Protein AF-A0A1X9N6J5-F1 (afdb_monomer_lite)

Secondary structure (DSSP, 8-state):
--SSHHHHHHHHHHHHHTTS-S------PEEEEE--TT--EEEEE-TT--TT-EEEEEEE--TTT--SSPEEEEEEEEEPTTS-EEEEEEEEEEEETTTTEEEEEEEGGG--TT-EEEEEEEES-TT---EEEEEEEEE-

Sequence (140 aa):
MQKKLLHYELLFFCLMFLGCAGQDKTSNQSVIYNIPSQSSNIKLTANNITSSDLIQLNLPMPRSLINEAGMQATLLSELDSNGRGNKVMLPLAEPDIDNETVLVSISTEHLTQGQEYLLLVRTTHKYFNPNRRYFISIGE

Organism: NCBI:txid716816

Structure (mmCIF, N/CA/C/O backbone):
data_AF-A0A1X9N6J5-F1
#
_entry.id   AF-A0A1X9N6J5-F1
#
loop_
_atom_site.group_PDB
_atom_site.id
_atom_site.type_symbol
_atom_site.label_atom_id
_atom_site.label_alt_id
_atom_site.label_comp_id
_atom_site.label_asym_id
_atom_site.label_entity_id
_atom_site.label_seq_id
_atom_site.pdbx_PDB_ins_code
_atom_site.Cartn_x
_atom_site.Cartn_y
_atom_site.Cartn_z
_atom_site.occupancy
_atom_site.B_iso_or_equiv
_atom_site.auth_seq_id
_atom_site.auth_comp_id
_atom_site.auth_asym_id
_atom_site.auth_atom_id
_atom_site.pdbx_PDB_model_num
ATOM 1 N N . MET A 1 1 ? 19.878 -34.756 64.149 1.00 50.97 1 MET A N 1
ATOM 2 C CA . MET A 1 1 ? 19.381 -35.141 62.807 1.00 50.97 1 MET A CA 1
ATOM 3 C C . MET A 1 1 ? 18.407 -34.082 62.264 1.00 50.97 1 MET A C 1
ATOM 5 O O . MET A 1 1 ? 17.238 -34.372 62.087 1.00 50.97 1 MET A O 1
ATOM 9 N N . GLN A 1 2 ? 18.854 -32.843 62.020 1.00 51.50 2 GLN A N 1
ATOM 10 C CA . GLN A 1 2 ? 17.944 -31.727 61.667 1.00 51.50 2 GLN A CA 1
ATOM 11 C C . GLN A 1 2 ? 18.408 -30.888 60.464 1.00 51.50 2 GLN A C 1
ATOM 13 O O . GLN A 1 2 ? 17.701 -29.995 60.023 1.00 51.50 2 GLN A O 1
ATOM 18 N N . LYS A 1 3 ? 19.578 -31.193 59.883 1.00 55.09 3 LYS A N 1
ATOM 19 C CA . LYS A 1 3 ? 20.112 -30.461 58.720 1.00 55.09 3 LYS A CA 1
ATOM 20 C C . LYS A 1 3 ? 19.678 -31.032 57.365 1.00 55.09 3 LYS A C 1
ATOM 22 O O . LYS A 1 3 ? 19.866 -30.372 56.354 1.00 55.09 3 LYS A O 1
ATOM 27 N N . LYS A 1 4 ? 19.098 -32.240 57.330 1.00 58.09 4 LYS A N 1
ATOM 28 C CA . LYS A 1 4 ? 18.672 -32.881 56.072 1.00 58.09 4 LYS A CA 1
ATOM 29 C C . LYS A 1 4 ? 17.277 -32.455 55.600 1.00 58.09 4 LYS A C 1
ATOM 31 O O . LYS A 1 4 ? 16.979 -32.656 54.434 1.00 58.09 4 LYS A O 1
ATOM 36 N N . LEU A 1 5 ? 16.453 -31.851 56.462 1.00 52.34 5 LEU A N 1
ATOM 37 C CA . LEU A 1 5 ? 15.069 -31.497 56.119 1.00 52.34 5 LEU A CA 1
ATOM 38 C C . LEU A 1 5 ? 14.968 -30.174 55.332 1.00 52.34 5 LEU A C 1
ATOM 40 O O . LEU A 1 5 ? 14.176 -30.075 54.405 1.00 52.34 5 LEU A O 1
ATOM 44 N N . LEU A 1 6 ? 15.852 -29.209 55.613 1.00 58.31 6 LEU A N 1
ATOM 45 C CA . LEU A 1 6 ? 15.875 -27.889 54.958 1.00 58.31 6 LEU A CA 1
ATOM 46 C C . LEU A 1 6 ? 16.216 -27.934 53.460 1.00 58.31 6 LEU A C 1
ATOM 48 O O . LEU A 1 6 ? 15.818 -27.048 52.712 1.00 58.31 6 LEU A O 1
ATOM 52 N N . HIS A 1 7 ? 16.952 -28.954 53.006 1.00 65.19 7 HIS A N 1
ATOM 53 C CA . HIS A 1 7 ? 17.349 -29.038 51.599 1.00 65.19 7 HIS A CA 1
ATOM 54 C C . HIS A 1 7 ? 16.185 -29.467 50.696 1.00 65.19 7 HIS A C 1
ATOM 56 O O . HIS A 1 7 ? 16.093 -29.005 49.564 1.00 65.19 7 HIS A O 1
ATOM 62 N N . TYR A 1 8 ? 15.271 -30.301 51.208 1.00 64.06 8 TYR A N 1
ATOM 63 C CA . TYR A 1 8 ? 14.107 -30.759 50.448 1.00 64.06 8 TYR A CA 1
ATOM 64 C C . TYR A 1 8 ? 13.040 -29.668 50.296 1.00 64.06 8 TYR A C 1
ATOM 66 O O . TYR A 1 8 ? 12.445 -29.574 49.227 1.00 64.06 8 TYR A O 1
ATOM 74 N N . GLU A 1 9 ? 12.847 -28.799 51.295 1.00 61.91 9 GLU A N 1
ATOM 75 C CA . GLU A 1 9 ? 11.909 -27.669 51.179 1.00 61.91 9 GLU A CA 1
ATOM 76 C C . GLU A 1 9 ? 12.391 -26.620 50.169 1.00 61.91 9 GLU A C 1
ATOM 78 O O . GLU A 1 9 ? 11.596 -26.109 49.382 1.00 61.91 9 GLU A O 1
ATOM 83 N N . LEU A 1 10 ? 13.703 -26.364 50.110 1.00 62.56 10 LEU A N 1
ATOM 84 C CA . LEU A 1 10 ? 14.278 -25.439 49.131 1.00 62.56 10 LEU A CA 1
ATOM 85 C C . LEU A 1 10 ? 14.169 -25.982 47.694 1.00 62.56 10 LEU A C 1
ATOM 87 O O . LEU A 1 10 ? 13.861 -25.238 46.764 1.00 62.56 10 LEU A O 1
ATOM 91 N N . LEU A 1 11 ? 14.384 -27.289 47.510 1.00 64.75 11 LEU A N 1
ATOM 92 C CA . LEU A 1 11 ? 14.280 -27.944 46.201 1.00 64.75 11 LEU A CA 1
ATOM 93 C C . LEU A 1 11 ? 12.826 -27.988 45.704 1.00 64.75 11 LEU A C 1
ATOM 95 O O . LEU A 1 11 ? 12.573 -27.821 44.512 1.00 64.75 11 LEU A O 1
ATOM 99 N N . PHE A 1 12 ? 11.873 -28.149 46.626 1.00 61.41 12 PHE A N 1
ATOM 100 C CA . PHE A 1 12 ? 10.443 -28.092 46.332 1.00 61.41 12 PHE A CA 1
ATOM 101 C C . PHE A 1 12 ? 9.985 -26.671 45.977 1.00 61.41 12 PHE A C 1
ATOM 103 O O . PHE A 1 12 ? 9.205 -26.493 45.042 1.00 61.41 12 PHE A O 1
ATOM 110 N N . PHE A 1 13 ? 10.533 -25.653 46.650 1.00 61.31 13 PHE A N 1
ATOM 111 C CA . PHE A 1 13 ? 10.281 -24.251 46.319 1.00 61.31 13 PHE A CA 1
ATOM 112 C C . PHE A 1 13 ? 10.724 -23.941 44.883 1.00 61.31 13 PHE A C 1
ATOM 114 O O . PHE A 1 13 ? 9.929 -23.426 44.107 1.00 61.31 13 PHE A O 1
ATOM 121 N N . CYS A 1 14 ? 11.928 -24.351 44.468 1.00 64.50 14 CYS A N 1
ATOM 122 C CA . CYS A 1 14 ? 12.402 -24.135 43.094 1.00 64.50 14 CYS A CA 1
ATOM 123 C C . CYS A 1 14 ? 11.517 -24.812 42.029 1.00 64.50 14 CYS A C 1
ATOM 125 O O . CYS A 1 14 ? 11.292 -24.235 40.966 1.00 64.50 14 CYS A O 1
ATOM 127 N N . LEU A 1 15 ? 10.976 -26.002 42.312 1.00 63.53 15 LEU A N 1
ATOM 128 C CA . LEU A 1 15 ? 10.086 -26.718 41.390 1.00 63.53 15 LEU A CA 1
ATOM 129 C C . LEU A 1 15 ? 8.690 -26.081 41.279 1.00 63.53 15 LEU A C 1
ATOM 131 O O . LEU A 1 15 ? 8.089 -26.156 40.210 1.00 63.53 15 LEU A O 1
ATOM 135 N N . MET A 1 16 ? 8.199 -25.395 42.320 1.00 59.16 16 MET A N 1
ATOM 136 C CA . MET A 1 16 ? 6.932 -24.647 42.256 1.00 59.16 16 MET A CA 1
ATOM 137 C C . MET A 1 16 ? 6.987 -23.405 41.346 1.00 59.16 16 MET A C 1
ATOM 139 O O . MET A 1 16 ? 5.942 -22.994 40.847 1.00 59.16 16 MET A O 1
ATOM 143 N N . PHE A 1 17 ? 8.168 -22.833 41.069 1.00 57.25 17 PHE A N 1
ATOM 144 C CA . PHE A 1 17 ? 8.311 -21.666 40.173 1.00 57.25 17 PHE A CA 1
ATOM 145 C C . PHE A 1 17 ? 8.703 -22.014 38.731 1.00 57.25 17 PHE A C 1
ATOM 147 O O . PHE A 1 17 ? 8.576 -21.176 37.843 1.00 57.25 17 PHE A O 1
ATOM 154 N N . LEU A 1 18 ? 9.128 -23.251 38.458 1.00 55.88 18 LEU A N 1
ATOM 155 C CA . LEU A 1 18 ? 9.460 -23.713 37.101 1.00 55.88 18 LEU A CA 1
ATOM 156 C C . LEU A 1 18 ? 8.223 -24.094 36.259 1.00 55.88 18 LEU A C 1
ATOM 158 O O . LEU A 1 18 ? 8.364 -24.457 35.094 1.00 55.88 18 LEU A O 1
ATOM 162 N N . GLY A 1 19 ? 7.016 -23.988 36.824 1.00 56.12 19 GLY A N 1
ATOM 163 C CA . GLY A 1 19 ? 5.751 -24.344 36.172 1.00 56.12 19 GLY A CA 1
ATOM 164 C C . GLY A 1 19 ? 5.059 -23.243 35.359 1.00 56.12 19 GLY A C 1
ATOM 165 O O . GLY A 1 19 ? 3.985 -23.506 34.832 1.00 56.12 19 GLY A O 1
ATOM 166 N N . CYS A 1 20 ? 5.610 -22.029 35.241 1.00 60.09 2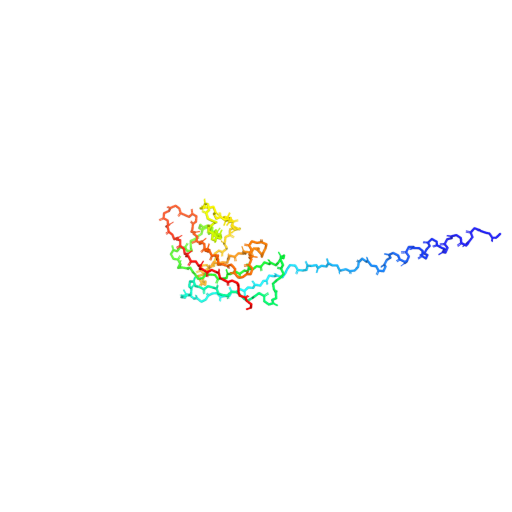0 CYS A N 1
ATOM 167 C CA . CYS A 1 20 ? 4.969 -20.970 34.447 1.00 60.09 20 CYS A CA 1
ATOM 168 C C . CYS A 1 20 ? 5.985 -19.970 33.868 1.00 60.09 20 CYS A C 1
ATOM 170 O O . CYS A 1 20 ? 6.002 -18.790 34.197 1.00 60.09 20 CYS A O 1
ATOM 172 N N . ALA A 1 21 ? 6.873 -20.462 33.007 1.00 53.66 21 ALA A N 1
ATOM 173 C CA . ALA A 1 21 ? 7.663 -19.630 32.092 1.00 53.66 21 ALA A CA 1
ATOM 174 C C . ALA A 1 21 ? 7.709 -20.280 30.698 1.00 53.66 21 ALA A C 1
ATOM 176 O O . ALA A 1 21 ? 8.735 -20.303 30.022 1.00 53.66 21 ALA A O 1
ATOM 177 N N . GLY A 1 22 ? 6.590 -20.885 30.297 1.00 52.03 22 GLY A N 1
ATOM 178 C CA . GLY A 1 22 ? 6.396 -21.475 28.983 1.00 52.03 22 GLY A CA 1
ATOM 179 C C . GLY A 1 22 ? 5.455 -20.605 28.168 1.00 52.03 22 GLY A C 1
ATOM 180 O O . GLY A 1 22 ? 4.262 -20.605 28.431 1.00 52.03 22 GLY A O 1
ATOM 181 N N . GLN A 1 23 ? 6.019 -19.913 27.178 1.00 47.34 23 GLN A N 1
ATOM 182 C CA . GLN A 1 23 ? 5.318 -19.321 26.037 1.00 47.34 23 GLN A CA 1
ATOM 183 C C . GLN A 1 23 ? 4.221 -18.303 26.358 1.00 47.34 23 GLN A C 1
ATOM 185 O O . GLN A 1 23 ? 3.040 -18.620 26.357 1.00 47.34 23 GLN A O 1
ATOM 190 N N . ASP A 1 24 ? 4.614 -17.035 26.372 1.00 43.94 24 ASP A N 1
ATOM 191 C CA . ASP A 1 24 ? 3.843 -16.065 25.600 1.00 43.94 24 ASP A CA 1
ATOM 192 C C . ASP A 1 24 ? 4.746 -15.546 24.478 1.00 43.94 24 ASP A C 1
ATOM 194 O O . ASP A 1 24 ? 5.387 -14.501 24.557 1.00 43.94 24 ASP A O 1
ATOM 198 N N . LYS A 1 25 ? 4.917 -16.380 23.444 1.00 48.69 25 LYS A N 1
ATOM 199 C CA . LYS A 1 25 ? 5.304 -15.857 22.136 1.00 48.69 25 LYS A CA 1
ATOM 200 C C . LYS A 1 25 ? 4.002 -15.364 21.529 1.00 48.69 25 LYS A C 1
ATOM 202 O O . LYS A 1 25 ? 3.351 -16.118 20.809 1.00 48.69 25 LYS A O 1
ATOM 207 N N . THR A 1 26 ? 3.639 -14.120 21.818 1.00 56.81 26 THR A N 1
ATOM 208 C CA . THR A 1 26 ? 2.775 -13.328 20.942 1.00 56.81 26 THR A CA 1
ATOM 209 C C . THR A 1 26 ? 3.530 -13.242 19.619 1.00 56.81 26 THR A C 1
ATOM 211 O O . THR A 1 26 ? 4.409 -12.414 19.400 1.00 56.81 26 THR A O 1
ATOM 214 N N . SER A 1 27 ? 3.345 -14.270 18.799 1.00 53.47 27 SER A N 1
ATOM 215 C CA . SER A 1 27 ? 3.897 -14.363 17.464 1.00 53.47 27 SER A CA 1
ATOM 216 C C . SER A 1 27 ? 3.205 -13.268 16.678 1.00 53.47 27 SER A C 1
ATOM 218 O O . SER A 1 27 ? 2.058 -13.477 16.301 1.00 53.47 27 SER A O 1
ATOM 220 N N . ASN A 1 28 ? 3.872 -12.136 16.446 1.00 58.94 28 ASN A N 1
ATOM 221 C CA . ASN A 1 28 ? 3.404 -11.143 15.481 1.00 58.94 28 ASN A CA 1
ATOM 222 C C . ASN A 1 28 ? 3.133 -11.882 14.169 1.00 58.94 28 ASN A C 1
ATOM 224 O O . ASN A 1 28 ? 4.064 -12.411 13.552 1.00 58.94 28 ASN A O 1
ATOM 228 N N . GLN A 1 29 ? 1.862 -12.010 13.799 1.00 68.12 29 GLN A N 1
ATOM 229 C CA . GLN A 1 29 ? 1.491 -12.676 12.565 1.00 68.12 29 GLN A CA 1
ATOM 230 C C . GLN A 1 29 ? 1.568 -11.640 11.448 1.00 68.12 29 GLN A C 1
ATOM 232 O O . GLN A 1 29 ? 1.044 -10.532 11.559 1.00 68.12 29 GLN A O 1
ATOM 237 N N . SER A 1 30 ? 2.252 -11.997 10.364 1.00 76.31 30 SER A N 1
ATOM 238 C CA . SER A 1 30 ? 2.227 -11.203 9.140 1.00 76.31 30 SER A CA 1
ATOM 239 C C . SER A 1 30 ? 1.116 -11.728 8.242 1.00 76.31 30 SER A C 1
ATOM 241 O O . SER A 1 30 ? 1.161 -12.883 7.814 1.00 76.31 30 SER A O 1
ATOM 243 N N . VAL A 1 31 ? 0.126 -10.888 7.942 1.00 82.81 31 VAL A N 1
ATOM 244 C CA . VAL A 1 31 ? -0.968 -11.224 7.018 1.00 82.81 31 VAL A CA 1
ATOM 245 C C . VAL A 1 31 ? -0.709 -10.544 5.679 1.00 82.81 31 VAL A C 1
ATOM 247 O O . VAL A 1 31 ? -0.599 -9.320 5.615 1.00 82.81 31 VAL A O 1
ATOM 250 N N . ILE A 1 32 ? -0.619 -11.333 4.604 1.00 85.81 32 ILE A N 1
ATOM 251 C CA . ILE A 1 32 ? -0.306 -10.837 3.256 1.00 85.81 32 ILE A CA 1
ATOM 252 C C . ILE A 1 32 ? -1.584 -10.733 2.419 1.00 85.81 32 ILE A C 1
ATOM 254 O O . ILE A 1 32 ? -2.262 -11.731 2.173 1.00 85.81 32 ILE A O 1
ATOM 258 N N . TYR A 1 33 ? -1.871 -9.534 1.914 1.00 87.12 33 TYR A N 1
ATOM 259 C CA . TYR A 1 33 ? -2.950 -9.261 0.969 1.00 87.12 33 TYR A CA 1
ATOM 260 C C . TYR A 1 33 ? -2.382 -8.975 -0.420 1.00 87.12 33 TYR A C 1
ATOM 262 O O . TYR A 1 33 ? -1.611 -8.034 -0.607 1.00 87.12 33 TYR A O 1
ATOM 270 N N . ASN A 1 34 ? -2.807 -9.754 -1.416 1.00 87.75 34 ASN A N 1
ATOM 271 C CA . ASN A 1 34 ? -2.464 -9.509 -2.815 1.00 87.75 34 ASN A CA 1
ATOM 272 C C . ASN A 1 34 ? -3.538 -8.638 -3.464 1.00 87.75 34 ASN A C 1
ATOM 274 O O . ASN A 1 34 ? -4.681 -9.071 -3.625 1.00 87.75 34 ASN A O 1
ATOM 278 N N . ILE A 1 35 ? -3.181 -7.404 -3.818 1.00 89.69 35 ILE A N 1
ATOM 279 C CA . ILE A 1 35 ? -4.129 -6.443 -4.376 1.00 89.69 35 ILE A CA 1
ATOM 280 C C . ILE A 1 35 ? -4.132 -6.565 -5.903 1.00 89.69 35 ILE A C 1
ATOM 282 O O . ILE A 1 35 ? -3.076 -6.484 -6.530 1.00 89.69 35 ILE A O 1
ATOM 286 N N . PRO A 1 36 ? -5.299 -6.759 -6.541 1.00 84.06 36 PRO A N 1
ATOM 287 C CA . PRO A 1 36 ? -5.364 -6.908 -7.989 1.00 84.06 36 PRO A CA 1
ATOM 288 C C . PRO A 1 36 ? -4.994 -5.604 -8.706 1.00 84.06 36 PRO A C 1
ATOM 290 O O . PRO A 1 36 ? -5.279 -4.508 -8.220 1.00 84.06 36 PRO A O 1
ATOM 293 N N . SER A 1 37 ? -4.420 -5.727 -9.909 1.00 76.50 37 SER A N 1
ATOM 294 C CA . SER A 1 37 ? -3.792 -4.637 -10.680 1.00 76.50 37 SER A CA 1
ATOM 295 C C . SER A 1 37 ? -4.659 -3.396 -10.916 1.00 76.50 37 SER A C 1
ATOM 297 O O . SER A 1 37 ? -4.124 -2.292 -11.049 1.00 76.50 37 SER A O 1
ATOM 299 N N . GLN A 1 38 ? -5.983 -3.559 -10.933 1.00 74.94 38 GLN A N 1
ATOM 300 C CA . GLN A 1 38 ? -6.958 -2.495 -11.188 1.00 74.94 38 GLN A CA 1
ATOM 301 C C . GLN A 1 38 ? -7.611 -1.932 -9.920 1.00 74.94 38 GLN A C 1
ATOM 303 O O . GLN A 1 38 ? -8.360 -0.960 -10.008 1.00 74.94 38 GLN A O 1
ATOM 308 N N . SER A 1 39 ? -7.350 -2.509 -8.743 1.00 81.38 39 SER A N 1
ATOM 309 C CA . SER A 1 39 ? -7.976 -2.021 -7.519 1.00 81.38 39 SER A CA 1
ATOM 310 C C . SER A 1 39 ? -7.190 -0.868 -6.906 1.00 81.38 39 SER A C 1
ATOM 312 O O . SER A 1 39 ? -6.007 -0.988 -6.594 1.00 81.38 39 SER A O 1
ATOM 314 N N . SER A 1 40 ? -7.890 0.243 -6.691 1.00 86.25 40 SER A N 1
ATOM 315 C CA . SER A 1 40 ? -7.463 1.335 -5.811 1.00 86.25 40 SER A CA 1
ATOM 316 C C . SER A 1 40 ? -8.214 1.339 -4.479 1.00 86.25 40 SER A C 1
ATOM 318 O O . SER A 1 40 ? -7.909 2.169 -3.633 1.00 86.25 40 SER A O 1
ATOM 320 N N . ASN A 1 41 ? -9.171 0.426 -4.282 1.00 88.81 41 ASN A N 1
ATOM 321 C CA . ASN A 1 41 ? -9.981 0.326 -3.070 1.00 88.81 41 ASN A CA 1
ATOM 322 C C . ASN A 1 41 ? -9.723 -1.033 -2.412 1.00 88.81 41 ASN A C 1
ATOM 324 O O . ASN A 1 41 ? -10.086 -2.082 -2.947 1.00 88.81 41 ASN A O 1
ATOM 328 N N . ILE A 1 42 ? -9.071 -1.016 -1.259 1.00 88.94 42 ILE A N 1
ATOM 329 C CA . ILE A 1 42 ? -8.640 -2.194 -0.518 1.00 88.94 42 ILE A CA 1
ATOM 330 C C . ILE A 1 42 ? -9.557 -2.344 0.691 1.00 88.94 42 ILE A C 1
ATOM 332 O O . ILE A 1 42 ? -9.577 -1.491 1.577 1.00 88.94 42 ILE A O 1
ATOM 336 N N . LYS A 1 43 ? -10.309 -3.444 0.732 1.00 88.31 43 LYS A N 1
ATOM 337 C CA . LYS A 1 43 ? -11.101 -3.829 1.900 1.00 88.31 43 LYS A CA 1
ATOM 338 C C . LYS A 1 43 ? -10.348 -4.912 2.658 1.00 88.31 43 LYS A C 1
ATOM 340 O O . LYS A 1 43 ? -10.124 -5.987 2.107 1.00 88.31 43 LYS A O 1
ATOM 345 N N . LEU A 1 44 ? -9.934 -4.604 3.881 1.00 85.44 44 LEU A N 1
ATOM 346 C CA . LEU A 1 44 ? -9.271 -5.547 4.778 1.00 85.44 44 LEU A CA 1
ATOM 347 C C . LEU A 1 44 ? -10.302 -6.074 5.778 1.00 85.44 44 LEU A C 1
ATOM 349 O O . LEU A 1 44 ? -11.085 -5.293 6.319 1.00 85.44 44 LEU A O 1
ATOM 353 N N . THR A 1 45 ? -10.305 -7.383 6.009 1.00 81.56 45 THR A N 1
ATOM 354 C CA . THR A 1 45 ? -11.197 -8.036 6.975 1.00 81.56 45 THR A CA 1
ATOM 355 C C . THR A 1 45 ? -10.458 -8.187 8.301 1.00 81.56 45 THR A C 1
ATOM 357 O O . THR A 1 45 ? -9.386 -8.792 8.340 1.00 81.56 45 THR A O 1
ATOM 360 N N . ALA A 1 46 ? -11.015 -7.644 9.385 1.00 66.12 46 ALA A N 1
ATOM 361 C CA . ALA A 1 46 ? -10.354 -7.596 10.692 1.00 66.12 46 ALA A CA 1
ATOM 362 C C . ALA A 1 46 ? -10.357 -8.931 11.462 1.00 66.12 46 ALA A C 1
ATOM 364 O O . ALA A 1 46 ? -9.677 -9.038 12.479 1.00 66.12 46 ALA A O 1
ATOM 365 N N . ASN A 1 47 ? -11.079 -9.953 10.986 1.00 63.94 47 ASN A N 1
ATOM 366 C CA . ASN A 1 47 ? -11.429 -11.148 11.772 1.00 63.94 47 ASN A CA 1
ATOM 367 C C . ASN A 1 47 ? -10.265 -11.984 12.341 1.00 63.94 47 ASN A C 1
ATOM 369 O O . ASN A 1 47 ? -10.531 -12.877 13.134 1.00 63.94 47 ASN A O 1
ATOM 373 N N . ASN A 1 48 ? -9.004 -11.704 11.998 1.00 58.97 48 ASN A N 1
ATOM 374 C CA . ASN A 1 48 ? -7.824 -12.376 12.562 1.00 58.97 48 ASN A CA 1
ATOM 375 C C . ASN A 1 48 ? -6.635 -11.425 12.796 1.00 58.97 48 ASN A C 1
ATOM 377 O O . ASN A 1 48 ? -5.488 -11.847 12.695 1.00 58.97 48 ASN A O 1
ATOM 381 N N . ILE A 1 49 ? -6.891 -10.137 13.031 1.00 68.06 49 ILE A N 1
ATOM 382 C CA . ILE A 1 49 ? -5.838 -9.123 13.144 1.00 68.06 49 ILE A CA 1
ATOM 383 C C . ILE A 1 49 ? -5.854 -8.546 14.563 1.00 68.06 49 ILE A C 1
ATOM 385 O O . ILE A 1 49 ? -6.796 -7.865 14.962 1.00 68.06 49 ILE A O 1
ATOM 389 N N . THR A 1 50 ? -4.813 -8.835 15.338 1.00 74.19 50 THR A N 1
ATOM 390 C CA . THR A 1 50 ? -4.568 -8.250 16.662 1.00 74.19 50 THR A CA 1
ATOM 391 C C . THR A 1 50 ? -3.829 -6.917 16.538 1.00 74.19 50 THR A C 1
ATOM 393 O O . THR A 1 50 ? -3.261 -6.607 15.496 1.00 74.19 50 THR A O 1
ATOM 396 N N . SER A 1 51 ? -3.816 -6.102 17.599 1.00 69.88 51 SER A N 1
ATOM 397 C CA . SER A 1 51 ? -3.216 -4.756 17.583 1.00 69.88 51 SER A CA 1
ATOM 398 C C . SER A 1 51 ? -1.690 -4.725 17.395 1.00 69.88 51 SER A C 1
ATOM 400 O O . SER A 1 51 ? -1.137 -3.639 17.224 1.00 69.88 51 SER A O 1
ATOM 402 N N . SER A 1 52 ? -1.023 -5.880 17.373 1.00 75.50 52 SER A N 1
ATOM 403 C CA . SER A 1 52 ? 0.423 -6.044 17.172 1.00 75.50 52 SER A CA 1
ATOM 404 C C . SER A 1 52 ? 0.809 -6.697 15.839 1.00 75.50 52 SER A C 1
ATOM 406 O O . SER A 1 52 ? 1.994 -6.937 15.601 1.00 75.50 52 SER A O 1
ATOM 408 N N . ASP A 1 53 ? -0.163 -7.023 14.987 1.00 81.94 53 ASP A N 1
ATOM 409 C CA . ASP A 1 53 ? 0.103 -7.731 13.739 1.00 81.94 53 ASP A CA 1
ATOM 410 C C . ASP A 1 53 ? 0.625 -6.798 12.637 1.00 81.94 53 ASP A C 1
ATOM 412 O O . ASP A 1 53 ? 0.439 -5.576 12.639 1.00 81.94 53 ASP A O 1
ATOM 416 N N . LEU A 1 54 ? 1.316 -7.393 11.665 1.00 86.56 54 LEU A N 1
ATOM 417 C CA . LEU A 1 54 ? 1.827 -6.677 10.503 1.00 86.56 54 LEU A CA 1
ATOM 418 C C . LEU A 1 54 ? 0.966 -7.018 9.287 1.00 86.56 54 LEU A C 1
ATOM 420 O O . LEU A 1 54 ? 0.929 -8.160 8.830 1.00 86.56 54 LEU A O 1
ATOM 424 N N . ILE A 1 55 ? 0.301 -6.018 8.718 1.00 88.50 55 ILE A N 1
ATOM 425 C CA . ILE A 1 55 ? -0.411 -6.168 7.450 1.00 88.50 55 ILE A CA 1
ATOM 426 C C . ILE A 1 55 ? 0.568 -5.875 6.323 1.00 88.50 55 ILE A C 1
ATOM 428 O O . ILE A 1 55 ? 1.130 -4.787 6.244 1.00 88.50 55 ILE A O 1
ATOM 432 N N . GLN A 1 56 ? 0.747 -6.826 5.419 1.00 91.25 56 GLN A N 1
ATOM 433 C CA . GLN A 1 56 ? 1.574 -6.654 4.234 1.00 91.25 56 GLN A CA 1
ATOM 434 C C . GLN A 1 56 ? 0.680 -6.585 2.999 1.00 91.25 56 GLN A C 1
ATOM 436 O O . GLN A 1 56 ? -0.094 -7.498 2.720 1.00 91.25 56 GLN A O 1
ATOM 441 N N . LEU A 1 57 ? 0.769 -5.487 2.257 1.00 91.56 57 LEU A N 1
ATOM 442 C CA . LEU A 1 57 ? 0.008 -5.263 1.035 1.00 91.56 57 LEU A CA 1
ATOM 443 C C . LEU A 1 57 ? 0.941 -5.402 -0.159 1.00 91.56 57 LEU A C 1
ATOM 445 O O . LEU A 1 57 ? 1.879 -4.621 -0.303 1.00 91.56 57 LEU A O 1
ATOM 449 N N . ASN A 1 58 ? 0.668 -6.367 -1.027 1.00 91.75 58 ASN A N 1
ATOM 450 C CA . ASN A 1 58 ? 1.350 -6.492 -2.303 1.00 91.75 58 ASN A CA 1
ATOM 451 C C . ASN A 1 58 ? 0.594 -5.651 -3.339 1.00 91.75 58 ASN A C 1
ATOM 453 O O . ASN A 1 58 ? -0.490 -6.030 -3.793 1.00 91.75 58 ASN A O 1
ATOM 457 N N . LEU A 1 59 ? 1.115 -4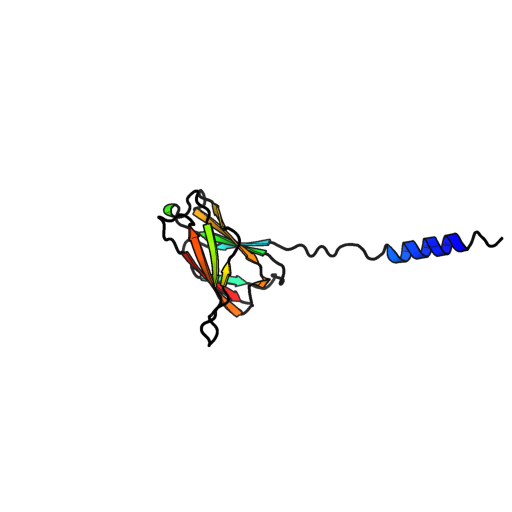.456 -3.624 1.00 91.00 59 LEU A N 1
ATOM 458 C CA . LEU A 1 59 ? 0.423 -3.416 -4.376 1.00 91.00 59 LEU A CA 1
ATOM 459 C C . LEU A 1 59 ? 0.923 -3.345 -5.816 1.00 91.00 59 LEU A C 1
ATOM 461 O O . LEU A 1 59 ? 2.117 -3.147 -6.027 1.00 91.00 59 LEU A O 1
ATOM 465 N N . PRO A 1 60 ? 0.036 -3.396 -6.816 1.00 89.25 60 PRO A N 1
ATOM 466 C CA . PRO A 1 60 ? 0.436 -3.283 -8.209 1.00 89.25 60 PRO A CA 1
ATOM 467 C C . PRO A 1 60 ? 1.014 -1.898 -8.493 1.00 89.25 60 PRO A C 1
ATOM 469 O O . PRO A 1 60 ? 0.506 -0.870 -8.049 1.00 89.25 60 PRO A O 1
ATOM 472 N N . MET A 1 61 ? 2.052 -1.810 -9.298 1.00 86.31 61 MET A N 1
ATOM 473 C CA . MET A 1 61 ? 2.765 -0.568 -9.553 1.00 86.31 61 MET A CA 1
ATOM 474 C C . MET A 1 61 ? 3.348 -0.652 -10.969 1.00 86.31 61 MET A C 1
ATOM 476 O O . MET A 1 61 ? 4.054 -1.602 -11.268 1.00 86.31 61 MET A O 1
ATOM 480 N N . PRO A 1 62 ? 3.059 0.301 -11.872 1.00 82.19 62 PRO A N 1
ATOM 481 C CA . PRO A 1 62 ? 3.610 0.259 -13.223 1.00 82.19 62 PRO A CA 1
ATOM 482 C C . PRO A 1 62 ? 5.135 0.128 -13.205 1.00 82.19 62 PRO A C 1
ATOM 484 O O . PRO A 1 62 ? 5.802 0.862 -12.474 1.00 82.19 62 PRO A O 1
ATOM 487 N N . ARG A 1 63 ? 5.693 -0.740 -14.053 1.00 81.44 63 ARG A N 1
ATOM 488 C CA . ARG A 1 63 ? 7.146 -0.974 -14.139 1.00 81.44 63 ARG A CA 1
ATOM 489 C C . ARG A 1 63 ? 7.971 0.294 -14.360 1.00 81.44 63 ARG A C 1
ATOM 491 O O . ARG A 1 63 ? 9.081 0.406 -13.862 1.00 81.44 63 ARG A O 1
ATOM 498 N N . SER A 1 64 ? 7.412 1.289 -15.049 1.00 79.19 64 SER A N 1
ATOM 499 C CA . SER A 1 64 ? 8.041 2.606 -15.233 1.00 79.19 64 SER A CA 1
ATOM 500 C C . SER A 1 64 ? 8.266 3.382 -13.928 1.00 79.19 64 SER A C 1
ATOM 502 O O . SER A 1 64 ? 9.017 4.354 -13.915 1.00 79.19 64 SER A O 1
ATOM 504 N N . LEU A 1 65 ? 7.597 2.978 -12.848 1.00 76.12 65 LEU A N 1
ATOM 505 C CA . LEU A 1 65 ? 7.618 3.608 -11.532 1.00 76.12 65 LEU A CA 1
ATOM 506 C C . LEU A 1 65 ? 8.367 2.761 -10.494 1.00 76.12 65 LEU A C 1
ATOM 508 O O . LEU A 1 65 ? 8.835 3.310 -9.498 1.00 76.12 65 LEU A O 1
ATOM 512 N N . ILE A 1 66 ? 8.489 1.454 -10.743 1.00 76.56 66 ILE A N 1
ATOM 513 C CA . ILE A 1 66 ? 9.315 0.515 -9.983 1.00 76.56 66 ILE A CA 1
ATOM 514 C C . ILE A 1 66 ? 10.710 0.508 -10.618 1.00 76.56 66 ILE A C 1
ATOM 516 O O . ILE A 1 66 ? 11.043 -0.340 -11.438 1.00 76.56 66 ILE A O 1
ATOM 520 N N . ASN A 1 67 ? 11.517 1.511 -10.296 1.00 68.44 67 ASN A N 1
ATOM 521 C CA . ASN A 1 67 ? 12.942 1.503 -10.627 1.00 68.44 67 ASN A CA 1
ATOM 522 C C . ASN A 1 67 ? 13.745 1.182 -9.353 1.00 68.44 67 ASN A C 1
ATOM 524 O O . ASN A 1 67 ? 13.205 1.246 -8.255 1.00 68.44 67 ASN A O 1
ATOM 528 N N . GLU A 1 68 ? 15.038 0.895 -9.486 1.00 57.22 68 GLU A N 1
ATOM 529 C CA . GLU A 1 68 ? 16.015 0.619 -8.421 1.00 57.22 68 GLU A CA 1
ATOM 530 C C . GLU A 1 68 ? 16.081 1.703 -7.322 1.00 57.22 68 GLU A C 1
ATOM 532 O O . GLU A 1 68 ? 16.674 1.501 -6.263 1.00 57.22 68 GLU A O 1
ATOM 537 N N . ALA A 1 69 ? 15.453 2.863 -7.538 1.00 62.94 69 ALA A N 1
ATOM 538 C CA . ALA A 1 69 ? 15.206 3.843 -6.493 1.00 62.94 69 ALA A CA 1
ATOM 539 C C . ALA A 1 69 ? 14.081 3.364 -5.563 1.00 62.94 69 ALA A C 1
ATOM 541 O O . ALA A 1 69 ? 12.949 3.159 -5.996 1.00 62.94 69 ALA A O 1
ATOM 542 N N . GLY A 1 70 ? 14.387 3.249 -4.269 1.00 72.50 70 GLY A N 1
ATOM 543 C CA . GLY A 1 70 ? 13.451 2.757 -3.259 1.00 72.50 70 GLY A CA 1
ATOM 544 C C . GLY A 1 70 ? 12.079 3.439 -3.301 1.00 72.50 70 GLY A C 1
ATOM 545 O O . GLY A 1 70 ? 11.936 4.606 -3.687 1.00 72.50 70 GLY A O 1
ATOM 546 N N . MET A 1 71 ? 11.056 2.706 -2.877 1.00 86.50 71 MET A N 1
ATOM 547 C CA . MET A 1 71 ? 9.685 3.191 -2.804 1.00 86.50 71 MET A CA 1
ATOM 548 C C . MET A 1 71 ? 9.383 3.669 -1.384 1.00 86.50 71 MET A C 1
ATOM 550 O O . MET A 1 71 ? 9.808 3.073 -0.396 1.00 86.50 71 MET A O 1
ATOM 554 N N . GLN A 1 72 ? 8.641 4.764 -1.265 1.00 88.00 72 GLN A N 1
ATOM 555 C CA . GLN A 1 72 ? 8.184 5.285 0.012 1.00 88.00 72 GLN A CA 1
ATOM 556 C C . GLN A 1 72 ? 6.665 5.222 0.084 1.00 88.00 72 GLN A C 1
ATOM 558 O O . GLN A 1 72 ? 5.969 5.672 -0.826 1.00 88.00 72 GLN A O 1
ATOM 563 N N . ALA A 1 73 ? 6.162 4.707 1.200 1.00 90.06 73 ALA A N 1
ATOM 564 C CA . ALA A 1 73 ? 4.745 4.667 1.493 1.00 90.06 73 ALA A CA 1
ATOM 565 C C . ALA A 1 73 ? 4.390 5.645 2.625 1.00 90.06 73 ALA A C 1
ATOM 567 O O . ALA A 1 73 ? 5.186 5.938 3.521 1.00 90.06 73 ALA A O 1
ATOM 568 N N . THR A 1 74 ? 3.198 6.222 2.563 1.00 90.06 74 THR A N 1
ATOM 569 C CA . THR A 1 74 ? 2.658 7.125 3.582 1.00 90.06 74 THR A CA 1
ATOM 570 C C . THR A 1 74 ? 1.195 6.793 3.791 1.00 90.06 74 THR A C 1
ATOM 572 O O . THR A 1 74 ? 0.423 6.835 2.836 1.00 90.06 74 THR A O 1
ATOM 575 N N . LEU A 1 75 ? 0.819 6.510 5.032 1.00 90.69 75 LEU A N 1
ATOM 576 C CA . LEU A 1 75 ? -0.567 6.302 5.422 1.00 90.69 75 LEU A CA 1
ATOM 577 C C . LEU A 1 75 ? -1.139 7.608 5.976 1.00 90.69 75 LEU A C 1
ATOM 579 O O . LEU A 1 75 ? -0.534 8.239 6.847 1.00 90.69 75 LEU A O 1
ATOM 583 N N . LEU A 1 76 ? -2.289 8.022 5.456 1.00 89.31 76 LEU A N 1
ATOM 584 C CA . LEU A 1 76 ? -3.025 9.197 5.902 1.00 89.31 76 LEU A CA 1
ATOM 585 C C . LEU A 1 76 ? -4.382 8.751 6.439 1.00 89.31 76 LEU A C 1
ATOM 587 O O . LEU A 1 76 ? -5.137 8.091 5.731 1.00 89.31 76 LEU A O 1
ATOM 591 N N . SER A 1 77 ? -4.683 9.124 7.674 1.00 85.75 77 SER A N 1
ATOM 592 C CA . SER A 1 77 ? -6.044 9.050 8.217 1.00 85.75 77 SER A CA 1
ATOM 593 C C . SER A 1 77 ? -6.849 10.290 7.826 1.00 85.75 77 SER A C 1
ATOM 595 O O . SER A 1 77 ? -6.267 11.313 7.442 1.00 85.75 77 SER A O 1
ATOM 597 N N . GLU A 1 78 ? -8.177 10.204 7.925 1.00 73.25 78 GLU A N 1
ATOM 598 C CA . GLU A 1 78 ? -9.051 11.372 7.803 1.00 73.25 78 GLU A CA 1
ATOM 599 C C . GLU A 1 78 ? -8.566 12.535 8.684 1.00 73.25 78 GLU A C 1
ATOM 601 O O . GLU A 1 78 ? -8.081 12.352 9.804 1.00 73.25 78 GLU A O 1
ATOM 606 N N . LEU A 1 79 ? -8.660 13.747 8.135 1.00 63.16 79 LEU A N 1
ATOM 607 C CA . LEU A 1 79 ? -8.341 14.971 8.859 1.00 63.16 79 LEU A CA 1
ATOM 608 C C . LEU A 1 79 ? -9.418 15.181 9.927 1.00 63.16 79 LEU A C 1
ATOM 610 O O . LEU A 1 79 ? -10.607 15.124 9.614 1.00 63.16 79 LEU A O 1
ATOM 614 N N . ASP A 1 80 ? -9.019 15.468 11.165 1.00 66.50 80 ASP A N 1
ATOM 615 C CA . ASP A 1 80 ? -9.971 15.929 12.171 1.00 66.50 80 ASP A CA 1
ATOM 616 C C . ASP A 1 80 ? -10.659 17.236 11.719 1.00 66.50 80 ASP A C 1
ATOM 618 O O . ASP A 1 80 ? -10.256 17.895 10.752 1.00 66.50 80 ASP A O 1
ATOM 622 N N . SER A 1 81 ? -11.692 17.666 12.447 1.00 66.56 81 SER A N 1
ATOM 623 C CA . SER A 1 81 ? -12.395 18.932 12.183 1.00 66.56 81 SER A CA 1
ATOM 624 C C . SER A 1 81 ? -11.486 20.171 12.211 1.00 66.56 81 SER A C 1
ATOM 626 O O . SER A 1 81 ? -11.909 21.252 11.807 1.00 66.56 81 SER A O 1
ATOM 628 N N . ASN A 1 82 ? -10.246 20.029 12.688 1.00 62.38 82 ASN A N 1
ATOM 629 C CA . ASN A 1 82 ? -9.233 21.076 12.761 1.00 62.38 82 ASN A CA 1
ATOM 630 C C . ASN A 1 82 ? -8.212 20.986 11.611 1.00 62.38 82 ASN A C 1
ATOM 632 O O . ASN A 1 82 ? -7.203 21.696 11.630 1.00 62.38 82 ASN A O 1
ATOM 636 N N . GLY A 1 83 ? -8.444 20.123 10.616 1.00 58.69 83 GLY A N 1
ATOM 637 C CA . GLY A 1 83 ? -7.571 19.948 9.456 1.00 58.69 83 GLY A CA 1
ATOM 638 C C . GLY A 1 83 ? -6.274 19.193 9.759 1.00 58.69 83 GLY A C 1
ATOM 639 O O . GLY A 1 83 ? -5.333 19.259 8.966 1.00 58.69 83 GLY A O 1
ATOM 640 N N . ARG A 1 84 ? -6.189 18.491 10.895 1.00 64.12 84 ARG A N 1
ATOM 641 C CA . ARG A 1 84 ? -5.038 17.675 11.294 1.00 64.12 84 ARG A CA 1
ATOM 642 C C . ARG A 1 84 ? -5.367 16.205 11.058 1.00 64.12 84 ARG A C 1
ATOM 644 O O . ARG A 1 84 ? -6.169 15.621 11.773 1.00 64.12 84 ARG A O 1
ATOM 651 N N . GLY A 1 85 ? -4.736 15.594 10.062 1.00 68.88 85 GLY A N 1
ATOM 652 C CA . GLY A 1 85 ? -4.767 14.140 9.883 1.00 68.88 85 GLY A CA 1
ATOM 653 C C . GLY A 1 85 ? -3.525 13.516 10.472 1.00 68.88 85 GLY A C 1
ATOM 654 O O . GLY A 1 85 ? -2.431 14.084 10.376 1.00 68.88 85 GLY A O 1
ATOM 655 N N . ASN A 1 86 ? -3.676 12.327 11.048 1.00 79.31 86 ASN A N 1
ATOM 656 C CA . ASN A 1 86 ? -2.516 11.541 11.419 1.00 79.31 86 ASN A CA 1
ATOM 657 C C . ASN A 1 86 ? -1.849 11.038 10.134 1.00 79.31 86 ASN A C 1
ATOM 659 O O . ASN A 1 86 ? -2.476 10.348 9.322 1.00 79.31 86 ASN A O 1
ATOM 663 N N . LYS A 1 87 ? -0.591 11.437 9.943 1.00 85.69 87 LYS A N 1
ATOM 664 C CA . LYS A 1 87 ? 0.260 11.009 8.838 1.00 85.69 87 LYS A CA 1
ATOM 665 C C . LYS A 1 87 ? 1.340 10.109 9.404 1.00 85.69 87 LYS A C 1
ATOM 667 O O . LYS A 1 87 ? 2.193 10.569 10.159 1.00 85.69 87 LYS A O 1
ATOM 672 N N . VAL A 1 88 ? 1.355 8.866 8.948 1.00 84.50 88 VAL A N 1
ATOM 673 C CA . VAL A 1 88 ? 2.377 7.897 9.322 1.00 84.50 88 VAL A CA 1
ATOM 674 C C . VAL A 1 88 ? 3.268 7.636 8.118 1.00 84.50 88 VAL A C 1
ATOM 676 O O . VAL A 1 88 ? 2.810 7.245 7.040 1.00 84.50 88 VAL A O 1
ATOM 679 N N . MET A 1 89 ? 4.562 7.888 8.297 1.00 86.75 89 MET A N 1
ATOM 680 C CA . MET A 1 89 ? 5.572 7.425 7.355 1.00 86.75 89 MET A CA 1
ATOM 681 C C . MET A 1 89 ? 5.795 5.943 7.614 1.00 86.75 89 MET A C 1
ATOM 683 O O . MET A 1 89 ? 6.240 5.568 8.695 1.00 86.75 89 MET A O 1
ATOM 687 N N . LEU A 1 90 ? 5.460 5.117 6.630 1.00 87.88 90 LEU A N 1
ATOM 688 C CA . LEU A 1 90 ? 5.666 3.679 6.722 1.00 87.88 90 LEU A CA 1
ATOM 689 C C . LEU A 1 90 ? 7.134 3.346 6.402 1.00 87.88 90 LEU A C 1
ATOM 691 O O . LEU A 1 90 ? 7.824 4.173 5.786 1.00 87.88 90 LEU A O 1
ATOM 695 N N . PRO A 1 91 ? 7.619 2.152 6.792 1.00 84.25 91 PRO A N 1
ATOM 696 C CA . PRO A 1 91 ? 8.899 1.636 6.322 1.00 84.25 91 PRO A CA 1
ATOM 697 C C . PRO A 1 91 ? 9.026 1.722 4.796 1.00 84.25 91 PRO A C 1
ATOM 699 O O . PRO A 1 91 ? 8.028 1.815 4.072 1.00 84.25 91 PRO A O 1
ATOM 702 N N . LEU A 1 92 ? 10.270 1.706 4.307 1.00 80.69 92 LEU A N 1
ATOM 703 C CA . LEU A 1 92 ? 10.521 1.659 2.869 1.00 80.69 92 LEU A CA 1
ATOM 704 C C . LEU A 1 92 ? 9.767 0.475 2.266 1.00 80.69 92 LEU A C 1
ATOM 706 O O . LEU A 1 92 ? 9.800 -0.630 2.800 1.00 80.69 92 LEU A O 1
ATOM 710 N N . ALA A 1 93 ? 9.058 0.750 1.180 1.00 80.12 93 ALA A N 1
ATOM 711 C CA . ALA A 1 93 ? 8.288 -0.258 0.489 1.00 80.12 93 ALA A CA 1
ATOM 712 C C . ALA A 1 93 ? 9.226 -1.030 -0.446 1.00 80.12 93 ALA A C 1
ATOM 714 O O . ALA A 1 93 ? 10.044 -0.422 -1.143 1.00 80.12 93 ALA A O 1
ATOM 715 N N . GLU A 1 94 ? 9.134 -2.355 -0.428 1.00 85.56 94 GLU A N 1
ATOM 716 C CA . GLU A 1 94 ? 10.057 -3.233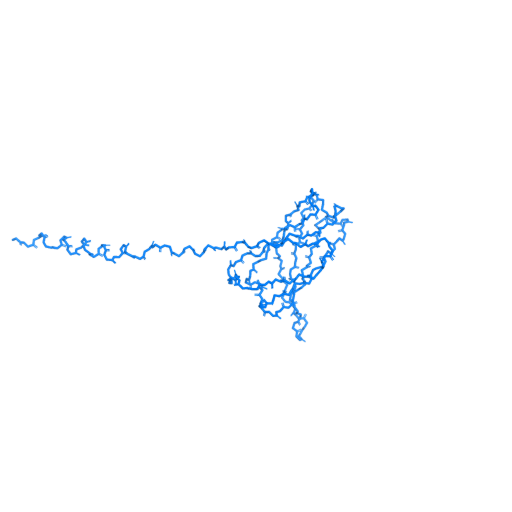 -1.148 1.00 85.56 94 GLU A CA 1
ATOM 717 C C . GLU A 1 94 ? 9.533 -3.459 -2.575 1.00 85.56 94 GLU A C 1
ATOM 719 O O . GLU A 1 94 ? 8.424 -3.973 -2.739 1.00 85.56 94 GLU A O 1
ATOM 724 N N . PRO A 1 95 ? 10.262 -3.028 -3.619 1.00 85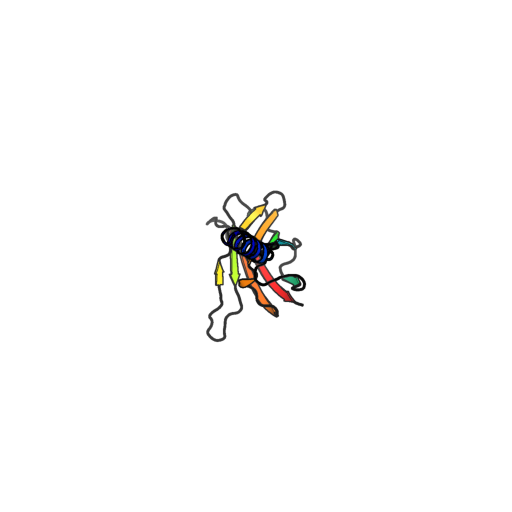.50 95 PRO A N 1
ATOM 725 C CA . PRO A 1 95 ? 9.832 -3.216 -4.998 1.00 85.50 95 PRO A CA 1
ATOM 726 C C . PRO A 1 95 ? 10.102 -4.638 -5.504 1.00 85.50 95 PRO A C 1
ATOM 728 O O . PRO A 1 95 ? 11.194 -5.169 -5.318 1.00 85.50 95 PRO A O 1
ATOM 731 N N . ASP A 1 96 ? 9.144 -5.196 -6.240 1.00 87.06 96 ASP A N 1
ATOM 732 C CA . ASP A 1 96 ? 9.295 -6.389 -7.072 1.00 87.06 96 ASP A CA 1
ATOM 733 C C . ASP A 1 96 ? 9.066 -5.990 -8.539 1.00 87.06 96 ASP A C 1
ATOM 735 O O . ASP A 1 96 ? 7.940 -5.779 -9.001 1.00 87.06 96 ASP A O 1
ATOM 739 N N . ILE A 1 97 ? 10.174 -5.815 -9.263 1.00 83.75 97 ILE A N 1
ATOM 740 C CA . ILE A 1 97 ? 10.170 -5.347 -10.656 1.00 83.75 97 ILE A CA 1
ATOM 741 C C . ILE A 1 97 ? 9.560 -6.397 -11.590 1.00 83.75 97 ILE A C 1
ATOM 743 O O . ILE A 1 97 ? 8.920 -6.024 -12.575 1.00 83.75 97 ILE A O 1
ATOM 747 N N . ASP A 1 98 ? 9.755 -7.683 -11.296 1.00 84.25 98 ASP A N 1
ATOM 748 C CA . ASP A 1 98 ? 9.341 -8.779 -12.173 1.00 84.25 98 ASP A CA 1
ATOM 749 C C . ASP A 1 98 ? 7.827 -8.985 -12.121 1.00 84.25 98 ASP A C 1
ATOM 751 O O . ASP A 1 98 ? 7.200 -9.226 -13.154 1.00 84.25 98 ASP A O 1
ATOM 755 N N . ASN A 1 99 ? 7.234 -8.815 -10.937 1.00 85.31 99 ASN A N 1
ATOM 756 C CA . ASN A 1 99 ? 5.789 -8.930 -10.742 1.00 85.31 99 ASN A CA 1
ATOM 757 C C . ASN A 1 99 ? 5.036 -7.600 -10.874 1.00 85.31 99 ASN A C 1
ATOM 759 O O . ASN A 1 99 ? 3.811 -7.575 -10.764 1.00 85.31 99 ASN A O 1
ATOM 763 N N . GLU A 1 100 ? 5.746 -6.499 -11.129 1.00 87.94 100 GLU A N 1
ATOM 764 C CA . GLU A 1 100 ? 5.185 -5.149 -11.154 1.00 87.94 100 GLU A CA 1
ATOM 765 C C . GLU A 1 100 ? 4.421 -4.808 -9.863 1.00 87.94 100 GLU A C 1
ATOM 767 O O . GLU A 1 100 ? 3.329 -4.226 -9.884 1.00 87.94 100 GLU A O 1
ATOM 772 N N . THR A 1 101 ? 4.990 -5.182 -8.716 1.00 88.50 101 THR A N 1
ATOM 773 C CA . THR A 1 101 ? 4.386 -4.922 -7.412 1.00 88.50 101 THR A CA 1
ATOM 774 C C . THR A 1 101 ? 5.342 -4.256 -6.432 1.00 88.50 101 THR A C 1
ATOM 776 O O . THR A 1 101 ? 6.550 -4.158 -6.631 1.00 88.50 101 THR A O 1
ATOM 779 N N . VAL A 1 102 ? 4.771 -3.710 -5.366 1.00 89.56 102 VAL A N 1
ATOM 780 C CA . VAL A 1 102 ? 5.488 -3.116 -4.245 1.00 89.56 102 VAL A CA 1
ATOM 781 C C . VAL A 1 102 ? 4.865 -3.647 -2.966 1.00 89.56 102 VAL A C 1
ATOM 783 O O . VAL A 1 102 ? 3.659 -3.504 -2.754 1.00 89.56 102 VAL A O 1
ATOM 786 N N . LEU A 1 103 ? 5.690 -4.230 -2.104 1.00 91.12 103 LEU A N 1
ATOM 787 C CA . LEU A 1 103 ? 5.281 -4.696 -0.791 1.00 91.12 103 LEU A CA 1
ATOM 788 C C . LEU A 1 103 ? 5.300 -3.526 0.196 1.00 91.12 103 LEU A C 1
ATOM 790 O O . LEU A 1 103 ? 6.336 -2.901 0.429 1.00 91.12 103 LEU A O 1
ATOM 794 N N . VAL A 1 104 ? 4.147 -3.228 0.790 1.00 91.75 104 VAL A N 1
ATOM 795 C CA . VAL A 1 104 ? 4.001 -2.205 1.831 1.00 91.75 104 VAL A CA 1
ATOM 796 C C . VAL A 1 104 ? 3.583 -2.874 3.129 1.00 91.75 104 VAL A C 1
ATOM 798 O O . VAL A 1 104 ? 2.530 -3.502 3.191 1.00 91.75 104 VAL A O 1
ATOM 801 N N . SER A 1 105 ? 4.384 -2.690 4.173 1.00 91.50 105 SER A N 1
ATOM 802 C CA . SER A 1 105 ? 4.093 -3.197 5.514 1.00 91.50 105 SER A CA 1
ATOM 803 C C . SER A 1 105 ? 3.451 -2.102 6.373 1.00 91.50 105 SER A C 1
ATOM 805 O O . SER A 1 105 ? 3.979 -0.992 6.468 1.00 91.50 105 SER A O 1
ATOM 807 N N . ILE A 1 106 ? 2.315 -2.409 6.996 1.00 89.75 106 ILE A N 1
ATOM 808 C CA . ILE A 1 106 ? 1.532 -1.509 7.844 1.00 89.75 106 ILE A CA 1
ATOM 809 C C . ILE A 1 106 ? 1.318 -2.188 9.193 1.00 89.75 106 ILE A C 1
ATOM 811 O O . ILE A 1 106 ? 0.729 -3.264 9.264 1.00 89.75 106 ILE A O 1
ATOM 815 N N . SER A 1 107 ? 1.789 -1.546 10.259 1.00 88.69 107 SER A N 1
ATOM 816 C CA . SER A 1 107 ? 1.485 -1.971 11.625 1.00 88.69 107 SER A CA 1
ATOM 817 C C . SER A 1 107 ? 0.019 -1.686 11.941 1.00 88.69 107 SER A C 1
ATOM 819 O O . SER A 1 107 ? -0.483 -0.589 11.668 1.00 88.69 107 SER A O 1
ATOM 821 N N . THR A 1 108 ? -0.670 -2.659 12.525 1.00 84.44 108 THR A N 1
ATOM 822 C CA . THR A 1 108 ? -2.080 -2.541 12.925 1.00 84.44 108 THR A CA 1
ATOM 823 C C . THR A 1 108 ? -2.310 -1.498 14.001 1.00 84.44 108 THR A C 1
ATOM 825 O O . THR A 1 108 ? -3.416 -0.993 14.129 1.00 84.44 108 THR A O 1
ATOM 828 N N . GLU A 1 109 ? -1.270 -1.106 14.735 1.00 85.06 109 GLU A N 1
ATOM 829 C CA . GLU A 1 109 ? -1.345 -0.014 15.709 1.00 85.06 109 GLU A CA 1
ATOM 830 C C . GLU A 1 109 ? -1.724 1.336 15.067 1.00 85.06 109 GLU A C 1
ATOM 832 O O . GLU A 1 109 ? -2.194 2.248 15.743 1.00 85.06 109 GLU A O 1
ATOM 837 N N . HIS A 1 110 ? -1.512 1.479 13.754 1.00 84.19 110 HIS A N 1
ATOM 838 C CA . HIS A 1 110 ? -1.875 2.672 12.988 1.00 84.19 110 HIS A CA 1
ATOM 839 C C . HIS A 1 110 ? -3.288 2.606 12.404 1.00 84.19 110 HIS A C 1
ATOM 841 O O . HIS A 1 110 ? -3.704 3.531 11.701 1.00 84.19 110 HIS A O 1
ATOM 847 N N . LEU A 1 111 ? -3.997 1.508 12.653 1.00 83.56 111 LEU A N 1
ATOM 848 C CA . LEU A 1 111 ? -5.238 1.155 12.000 1.00 83.56 111 LEU A CA 1
ATOM 849 C C . LEU A 1 111 ? -6.354 0.960 13.032 1.00 83.56 111 LEU A C 1
ATOM 851 O O . LEU A 1 111 ? -6.236 0.197 13.984 1.00 83.56 111 LEU A O 1
ATOM 855 N N . THR A 1 112 ? -7.470 1.636 12.800 1.00 83.44 112 THR A N 1
ATOM 856 C CA . THR A 1 112 ? -8.687 1.592 13.602 1.00 83.44 112 THR A CA 1
ATOM 857 C C . THR A 1 112 ? -9.771 0.954 12.747 1.00 83.44 112 THR A C 1
ATOM 859 O O . THR A 1 112 ? -10.003 1.370 11.608 1.00 83.44 112 THR A O 1
ATOM 862 N N . GLN A 1 113 ? -10.448 -0.063 13.277 1.00 83.88 113 GLN A N 1
ATOM 863 C CA . GLN A 1 113 ? -11.576 -0.688 12.588 1.00 83.88 113 GLN A CA 1
ATOM 864 C C . GLN A 1 113 ? -12.669 0.352 12.289 1.00 83.88 113 GLN A C 1
ATOM 866 O O . GLN A 1 113 ? -12.966 1.208 13.122 1.00 83.88 113 GLN A O 1
ATOM 871 N N . GLY A 1 114 ? -13.255 0.286 11.092 1.00 80.12 114 GLY A N 1
ATOM 872 C CA . GLY A 1 114 ? -14.278 1.228 10.634 1.00 80.12 114 GLY A CA 1
ATOM 873 C C . GLY A 1 114 ? -13.746 2.580 10.146 1.00 80.12 114 GLY A C 1
ATOM 874 O O . GLY A 1 114 ? -14.536 3.379 9.652 1.00 80.12 114 GLY A O 1
ATOM 875 N N . GLN A 1 115 ? -12.436 2.839 10.238 1.00 84.06 115 GLN A N 1
ATOM 876 C CA . GLN A 1 115 ? -11.813 4.047 9.700 1.00 84.06 115 GLN A CA 1
ATOM 877 C C . GLN A 1 115 ? -11.303 3.824 8.268 1.00 84.06 115 GLN A C 1
ATOM 879 O O . GLN A 1 115 ? -10.781 2.757 7.927 1.00 84.06 115 GLN A O 1
ATOM 884 N N . GLU A 1 116 ? -11.436 4.853 7.430 1.00 86.62 116 GLU A N 1
ATOM 885 C CA . GLU A 1 116 ? -10.850 4.891 6.093 1.00 86.62 116 GLU A CA 1
ATOM 886 C C . GLU A 1 116 ? -9.481 5.582 6.104 1.00 86.62 116 GLU A C 1
ATOM 888 O O . GLU A 1 116 ? -9.244 6.571 6.805 1.00 86.62 116 GLU A O 1
ATOM 893 N N . TYR A 1 117 ? -8.570 5.056 5.290 1.00 88.94 117 TYR A N 1
ATOM 894 C CA . TYR A 1 117 ? -7.208 5.551 5.149 1.00 88.94 117 TYR A CA 1
AT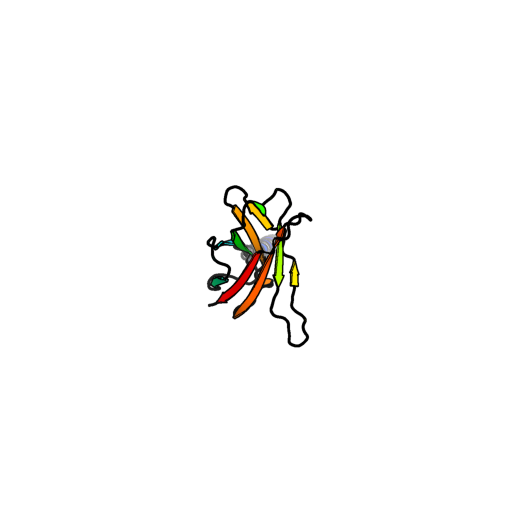OM 895 C C . TYR A 1 117 ? -6.848 5.748 3.683 1.00 88.94 117 TYR A C 1
ATOM 897 O O . TYR A 1 117 ? -7.233 4.971 2.812 1.00 88.94 117 TYR A O 1
ATOM 905 N N . LEU A 1 118 ? -6.020 6.752 3.414 1.00 90.19 118 LEU A N 1
ATOM 906 C CA . LEU A 1 118 ? -5.382 6.961 2.124 1.00 90.19 118 LEU A CA 1
ATOM 907 C C . LEU A 1 118 ? -3.914 6.540 2.215 1.00 90.19 118 LEU A C 1
ATOM 909 O O . LEU A 1 118 ? -3.093 7.209 2.842 1.00 90.19 118 LEU A O 1
ATOM 913 N N . LEU A 1 119 ? -3.573 5.442 1.549 1.00 91.56 119 LEU A N 1
ATOM 914 C CA . LEU A 1 119 ? -2.201 5.002 1.359 1.00 91.56 119 LEU A CA 1
ATOM 915 C C . LEU A 1 119 ? -1.636 5.601 0.068 1.00 91.56 119 LEU A C 1
ATOM 917 O O . LEU A 1 119 ? -2.121 5.350 -1.038 1.00 91.56 119 LEU A O 1
ATOM 921 N N . LEU A 1 120 ? -0.582 6.395 0.224 1.00 90.00 120 LEU A N 1
ATOM 922 C CA . LEU A 1 120 ? 0.183 6.991 -0.861 1.00 90.00 120 LEU A CA 1
ATOM 923 C C . LEU A 1 120 ? 1.482 6.217 -1.042 1.00 90.00 120 LEU A C 1
ATOM 925 O O . LEU A 1 120 ? 2.299 6.167 -0.125 1.00 90.00 120 LEU A O 1
ATOM 929 N N . VAL A 1 121 ? 1.693 5.664 -2.231 1.00 89.25 121 VAL A N 1
ATOM 930 C CA . VAL A 1 121 ? 2.941 4.993 -2.604 1.00 89.25 121 VAL A CA 1
ATOM 931 C C . VAL A 1 121 ? 3.627 5.807 -3.691 1.00 89.25 121 VAL A C 1
ATOM 933 O O . VAL A 1 121 ? 3.034 6.087 -4.738 1.00 89.25 121 VAL A O 1
ATOM 936 N N . ARG A 1 122 ? 4.869 6.212 -3.423 1.00 86.50 122 ARG A N 1
ATOM 937 C CA . ARG A 1 122 ? 5.665 7.077 -4.295 1.00 86.50 122 ARG A CA 1
ATOM 938 C C . ARG A 1 122 ? 7.076 6.556 -4.482 1.00 86.50 122 ARG A C 1
ATOM 940 O O . ARG A 1 122 ? 7.656 5.983 -3.567 1.00 86.50 122 ARG A O 1
ATOM 947 N N . THR A 1 123 ? 7.649 6.800 -5.651 1.00 84.94 123 THR A N 1
ATOM 948 C CA . THR A 1 123 ? 9.086 6.589 -5.851 1.00 84.94 123 THR A CA 1
ATOM 949 C C . THR A 1 123 ? 9.879 7.680 -5.136 1.00 84.94 123 THR A C 1
ATOM 951 O O . THR A 1 123 ? 9.417 8.814 -4.991 1.00 84.94 123 THR A O 1
ATOM 954 N N . THR A 1 124 ? 11.085 7.349 -4.684 1.00 77.56 124 THR A N 1
ATOM 955 C CA . THR A 1 124 ? 12.034 8.334 -4.142 1.00 77.56 124 THR A CA 1
ATOM 956 C C . THR A 1 124 ? 12.833 9.051 -5.237 1.00 77.56 124 THR A C 1
ATOM 958 O O . THR A 1 124 ? 13.555 10.011 -4.958 1.00 77.56 124 THR A O 1
ATOM 961 N N . HIS A 1 125 ? 12.698 8.631 -6.497 1.00 76.69 125 HIS A N 1
ATOM 962 C CA . HIS A 1 125 ? 13.423 9.216 -7.617 1.00 76.69 125 HIS A CA 1
ATOM 963 C C . HIS A 1 125 ? 12.837 10.573 -8.041 1.00 76.69 125 HIS A C 1
ATOM 965 O O . HIS A 1 125 ? 11.687 10.665 -8.456 1.00 76.69 125 HIS A O 1
ATOM 971 N N . LYS A 1 126 ? 13.652 11.637 -8.017 1.00 65.06 126 LYS A N 1
ATOM 972 C CA . LYS A 1 126 ? 13.207 13.038 -8.207 1.00 65.06 126 LYS A CA 1
ATOM 973 C C . LYS A 1 126 ? 12.526 1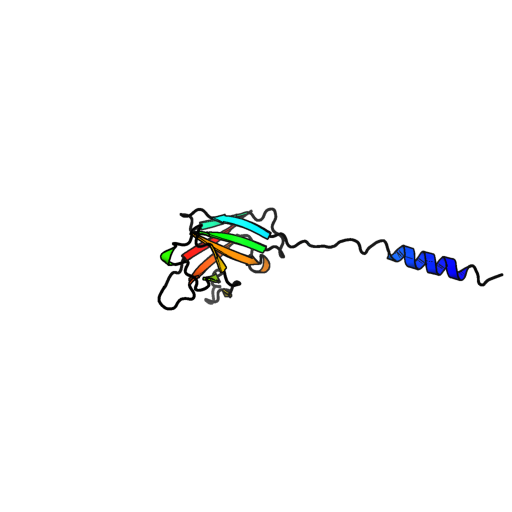3.343 -9.549 1.00 65.06 126 LYS A C 1
ATOM 975 O O . LYS A 1 126 ? 11.789 14.318 -9.641 1.00 65.06 126 LYS A O 1
ATOM 980 N N . TYR A 1 127 ? 12.797 12.548 -10.583 1.00 65.94 127 TYR A N 1
ATOM 981 C CA . TYR A 1 127 ? 12.265 12.757 -11.938 1.00 65.94 127 TYR A CA 1
ATOM 982 C C . TYR A 1 127 ? 10.928 12.058 -12.191 1.00 65.94 127 TYR A C 1
ATOM 984 O O . TYR A 1 127 ? 10.253 12.356 -13.173 1.00 65.94 127 TYR A O 1
ATOM 992 N N . PHE A 1 128 ? 10.541 11.136 -11.315 1.00 62.16 128 PHE A N 1
ATOM 993 C CA . PHE A 1 128 ? 9.286 10.417 -11.419 1.00 62.16 128 PHE A CA 1
ATOM 994 C C . PHE A 1 128 ? 8.350 10.960 -10.338 1.00 62.16 128 PHE A C 1
ATOM 996 O O . PHE A 1 128 ? 8.703 11.000 -9.164 1.00 62.16 128 PHE A O 1
ATOM 1003 N N . ASN A 1 129 ? 7.139 11.373 -10.724 1.00 58.59 129 ASN A N 1
ATOM 1004 C CA . ASN A 1 129 ? 6.089 11.766 -9.778 1.00 58.59 129 ASN A CA 1
ATOM 1005 C C . ASN A 1 129 ? 4.927 10.754 -9.728 1.00 58.59 129 ASN A C 1
ATOM 1007 O O . ASN A 1 129 ? 3.775 11.129 -9.956 1.00 58.59 129 ASN A O 1
ATOM 1011 N N . PRO A 1 130 ? 5.165 9.455 -9.485 1.00 60.03 130 PRO A N 1
ATOM 1012 C CA . PRO A 1 130 ? 4.084 8.552 -9.190 1.00 60.03 130 PRO A CA 1
ATOM 1013 C C . PRO A 1 130 ? 3.630 8.762 -7.757 1.00 60.03 130 PRO A C 1
ATOM 1015 O O . PRO A 1 130 ? 4.385 8.561 -6.814 1.00 60.03 130 PRO A O 1
ATOM 1018 N N . ASN A 1 131 ? 2.362 9.118 -7.610 1.00 69.88 131 ASN A N 1
ATOM 1019 C CA . ASN A 1 131 ? 1.619 8.875 -6.388 1.00 69.88 131 ASN A CA 1
ATOM 1020 C C . ASN A 1 131 ? 0.530 7.880 -6.754 1.00 69.88 131 ASN A C 1
ATOM 1022 O O . ASN A 1 131 ? -0.501 8.279 -7.304 1.00 69.88 131 ASN A O 1
ATOM 1026 N N . ARG A 1 132 ? 0.750 6.593 -6.482 1.00 84.88 132 ARG A N 1
ATOM 1027 C CA . ARG A 1 132 ? -0.365 5.652 -6.529 1.00 84.88 132 ARG A CA 1
ATOM 1028 C C . ARG A 1 132 ? -1.122 5.768 -5.216 1.00 84.88 132 ARG A C 1
ATOM 1030 O O . ARG A 1 132 ? -0.527 5.774 -4.139 1.00 84.88 132 ARG A O 1
ATOM 1037 N N . ARG A 1 133 ? -2.429 5.966 -5.341 1.00 89.06 133 ARG A N 1
ATOM 1038 C CA . ARG A 1 133 ? -3.345 6.185 -4.228 1.00 89.06 133 ARG A CA 1
ATOM 1039 C C . ARG A 1 133 ? -4.176 4.930 -4.039 1.00 89.06 133 ARG A C 1
ATOM 1041 O O . ARG A 1 133 ? -4.763 4.439 -5.006 1.00 89.06 133 ARG A O 1
ATOM 1048 N N . TYR A 1 134 ? -4.217 4.457 -2.806 1.00 90.62 134 TYR A N 1
ATOM 1049 C CA . TYR A 1 134 ? -5.060 3.356 -2.383 1.00 90.62 134 TYR A CA 1
ATOM 1050 C C . TYR A 1 134 ? -5.919 3.817 -1.218 1.00 90.62 134 TYR A C 1
ATOM 1052 O O . TYR A 1 134 ? -5.397 4.335 -0.235 1.00 90.62 134 TYR A O 1
ATOM 1060 N N . PHE A 1 135 ? -7.224 3.632 -1.332 1.00 89.94 135 PHE A N 1
ATOM 1061 C CA . PHE A 1 135 ? -8.148 3.797 -0.223 1.00 89.94 135 PHE A CA 1
ATOM 1062 C C . PHE A 1 135 ? -8.234 2.464 0.504 1.00 89.94 135 PHE A C 1
ATOM 1064 O O . PHE A 1 135 ? -8.526 1.442 -0.114 1.00 89.94 135 PHE A O 1
ATOM 1071 N N . ILE A 1 136 ? -7.915 2.462 1.791 1.00 89.88 136 ILE A N 1
ATOM 1072 C CA . ILE A 1 136 ? -7.938 1.282 2.646 1.00 89.88 136 ILE A CA 1
ATOM 1073 C C . ILE A 1 136 ? -9.072 1.470 3.640 1.00 89.88 136 ILE A C 1
ATOM 1075 O O . ILE A 1 136 ? -9.078 2.440 4.391 1.00 89.88 136 ILE A O 1
ATOM 1079 N N . SER A 1 137 ? -10.006 0.530 3.663 1.00 87.69 137 SER A N 1
ATOM 1080 C CA . SER A 1 137 ? -11.054 0.452 4.678 1.00 87.69 137 SER A CA 1
ATOM 1081 C C . SER A 1 137 ? -10.934 -0.876 5.411 1.00 87.69 137 SER A C 1
ATOM 1083 O O . SER A 1 137 ? -10.771 -1.919 4.767 1.00 87.69 137 SER A O 1
ATOM 1085 N N . ILE A 1 138 ? -11.057 -0.848 6.733 1.00 82.94 138 ILE A N 1
ATOM 1086 C CA . ILE A 1 138 ? -11.017 -2.051 7.567 1.00 82.94 138 ILE A CA 1
ATOM 1087 C C . ILE A 1 138 ? -12.429 -2.328 8.055 1.00 82.94 138 ILE A C 1
ATOM 1089 O O . ILE A 1 138 ? -12.974 -1.565 8.853 1.00 82.94 138 ILE A O 1
ATOM 1093 N N . GLY A 1 139 ? -13.024 -3.390 7.521 1.00 76.19 139 GLY A N 1
ATOM 1094 C CA . GLY A 1 139 ? -14.361 -3.842 7.887 1.00 76.19 139 GLY A CA 1
ATOM 1095 C C . GLY A 1 139 ? -14.335 -4.946 8.938 1.00 76.19 139 GLY A C 1
ATOM 1096 O O . GLY A 1 139 ? -13.273 -5.469 9.288 1.00 76.19 139 GLY A O 1
ATOM 1097 N N . GLU A 1 140 ? -15.533 -5.294 9.409 1.00 60.97 140 GLU A N 1
ATOM 1098 C CA . GLU A 1 140 ? -15.799 -6.590 10.050 1.00 60.97 140 GLU A CA 1
ATOM 1099 C C . GLU A 1 140 ? -15.400 -7.760 9.137 1.00 60.97 140 GLU A C 1
ATOM 1101 O O . GLU A 1 140 ? -15.550 -7.661 7.895 1.00 60.97 140 GLU A O 1
#

Radius of gyration: 23.98 Å; chains: 1; bounding box: 36×56×78 Å

Foldseek 3Di:
DPPVPVVVVVVVVVVVVVPPPPDPPPPQAEAEDEDDQPAQEAEAECPPDDQFHKYKYWAAAPLVFQDPFWKWKKKWFDQDPVRDIDIDTFPTWDDDNVRNTTITIDRSNVPDAQTKIWMWMHGPDPVDGDTRIHIYHYYD

pLDDT: mean 76.09, std 13.08, range [43.94, 91.75]

=== Feature glossary ===
Legend for the data blocks above and below:

— What the protein is —

The amino-acid sequence is the protein's primary structure: the linear order of residues from the N-terminus to the C-terminus, written in one-letter code. Everything else here — the 3D coordinates, the secondary structure, the domain annotations — is ultimately a consequence of this string.

Database cross-references. InterPro integrates a dozen domain/family signature databases into unified entries with residue-range hits. GO terms attach function/process/location labels with evidence codes. CATH codes position the fold in a four-level structural taxonomy. Organism is the NCBI-taxonomy species name.

— Where its atoms are —

The mmCIF block holds the 3D Cartesian coordinates of each backbone atom (N, Cα, C, O) in ångströms. mmCIF is the PDB's canonical archive format — a tagged-loop text representation of the atomic model.

The six renders are orthographic views along the three Cartesian axes in both directions. Representation (cartoon, sticks, or surface) and color scheme (sequence-rainbow or by-chain) vary across proteins so the training set covers all the common visualization conventions.

— Local backbone conformation —

Secondary structure is the local, repeating backbone conformation. DSSP classifies it into eight states by reading the hydrogen-bond network: three helix types (H, G, I), two β types (E, B), two non-regular types (T, S), and unstructured coil (-).

SS3 is a coarse helix/strand/coil call (letters a/b/c) made by the P-SEA algorithm from inter-Cα distances and dihedrals. It is less detailed than DSSP but needs only Cα positions.

Backbone dihedral angles. Every residue except chain termini has a φ (preceding-C → N → Cα → C) and a ψ (N → Cα → C → next-N). They are reported in degrees following the IUPAC sign convention. Secondary structure is essentially a statement about which (φ, ψ) basin each residue occupies.

— Global shape and packing —

The geometric summary reports three shape descriptors. Rg (radius of gyration) measures how spread out the Cα atoms are about their centre of mass; compact globular proteins have small Rg, elongated or unfolded ones large. Cα contacts (<8 Å, |i−j|>4) count long-range residue pairs in spatial proximity — high for tightly packed folds, near zero for rods or random coil. The bounding-box extents give the protein's footprint along x, y, z in Å.

Solvent accessibility: the surface area of each residue that a 1.4 Å water probe can touch, in Å². When only backbone atoms are present the absolute values are lower than full-atom SASA (side chains contribute most of the area) and are flagged as backbone-only.

Plot images: a contact map (which residues are close in 3D, as an N×N binary image), a Ramachandran scatter (backbone torsion angles, revealing secondary-structure composition at a glance), and — for AlphaFold structures — a PAE heatmap (pairwise prediction confidence).

— Structural neighborhood —

Foldseek's 3Di representation compresses backbone geometry into a per-residue letter drawn from a learned twenty-state alphabet. It captures the tertiary interaction pattern around each residue — which residues are packed against it in space, regardless of where they are in sequence.

Structural nearest neighbors (via Foldseek easy-search vs the PDB). Reported per hit: target PDB id, E-value, and alignment TM-score. A TM-score above ~0.5 is the conventional threshold for 'same fold'.

— Confidence and disorder —

pLDDT (predicted Local Distance Difference Test) is AlphaFold's per-residue confidence score, ranging from 0 to 100. Values above 90 indicate high confidence (typically well-packed cores); 70–90 is confident; 50–70 low confidence; below 50 usually means the region is disordered or the prediction is unreliable there. AlphaFold stores pLDDT in the mmCIF B-factor column.

For experimental (PDB) structures, the B-factor (temperature factor) quantifies the positional spread of each atom in the crystal — a combination of thermal vibration and static disorder — in units of Å². High B-factors mark flexible loops or poorly resolved regions; low B-factors mark the rigid, well-ordered core.

Predicted Aligned Error (PAE) is an AlphaFold confidence matrix: entry (i, j) is the expected error in the position of residue j, in ångströms, when the prediction is superimposed on the true structure at residue i. Low PAE within a block of residues means that block is internally rigid and well-predicted; high PAE between two blocks means their relative placement is uncertain even if each block individually is confident.